Protein AF-A0A933GKL3-F1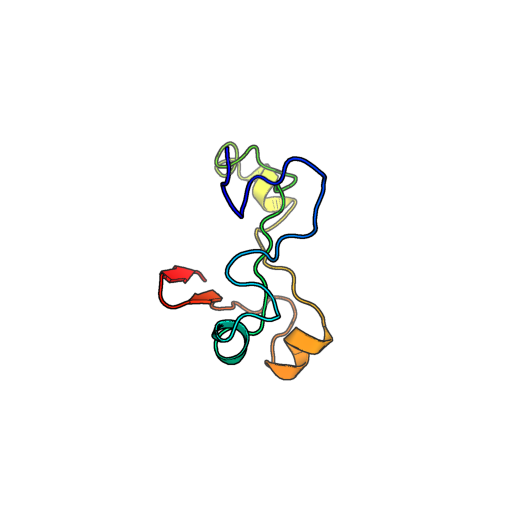 (afdb_monomer_lite)

Radius of gyration: 18.1 Å; chains: 1; bounding box: 47×26×45 Å

InterPro domains:
  IPR006657 Molybdopterin dinucleotide-binding domain [PF01568] (29-85)
  IPR009010 Aspartate decarboxylase-like domain superfamily [SSF50692] (21-86)
  IPR050612 Prokaryotic Molybdopterin Oxidoreductases [PTHR43742] (6-85)

pLDDT: mean 93.57, std 4.56, range [64.69, 98.06]

Organism: Tectimicrobiota bacterium (NCBI:txid2528274)

Structure (mmCIF, N/CA/C/O backbone):
data_AF-A0A933GKL3-F1
#
_entry.id   AF-A0A933GKL3-F1
#
loop_
_atom_site.group_PDB
_atom_site.id
_atom_site.type_symbol
_atom_site.label_atom_id
_atom_site.label_alt_id
_atom_site.label_comp_id
_atom_site.label_asym_id
_atom_site.label_entity_id
_atom_site.label_seq_id
_atom_site.pdbx_PDB_ins_code
_atom_site.Cartn_x
_atom_site.Cartn_y
_atom_site.Cartn_z
_atom_site.occupancy
_atom_site.B_iso_or_equiv
_atom_site.auth_seq_id
_atom_site.auth_comp_id
_atom_site.auth_asym_id
_atom_site.auth_atom_id
_atom_site.pdbx_PDB_model_num
ATOM 1 N N . MET A 1 1 ? 27.430 -7.514 -20.745 1.00 64.69 1 MET A N 1
ATOM 2 C CA . MET A 1 1 ? 27.011 -6.125 -21.045 1.00 64.69 1 MET A CA 1
ATOM 3 C C . MET A 1 1 ? 25.705 -6.018 -21.843 1.00 64.69 1 MET A C 1
ATOM 5 O O . MET A 1 1 ? 25.171 -4.925 -21.889 1.00 64.69 1 MET A O 1
ATOM 9 N N . ASN A 1 2 ? 25.122 -7.102 -22.381 1.00 79.94 2 ASN A N 1
ATOM 10 C CA . ASN A 1 2 ? 23.850 -7.042 -23.130 1.00 79.94 2 ASN A CA 1
ATOM 11 C C . ASN A 1 2 ? 22.643 -7.468 -22.273 1.00 79.94 2 ASN A C 1
ATOM 13 O O . ASN A 1 2 ? 21.908 -8.376 -22.653 1.00 79.94 2 ASN A O 1
ATOM 17 N N . HIS A 1 3 ? 22.469 -6.877 -21.084 1.00 86.75 3 HIS A N 1
ATOM 18 C CA . HIS A 1 3 ? 21.314 -7.201 -20.242 1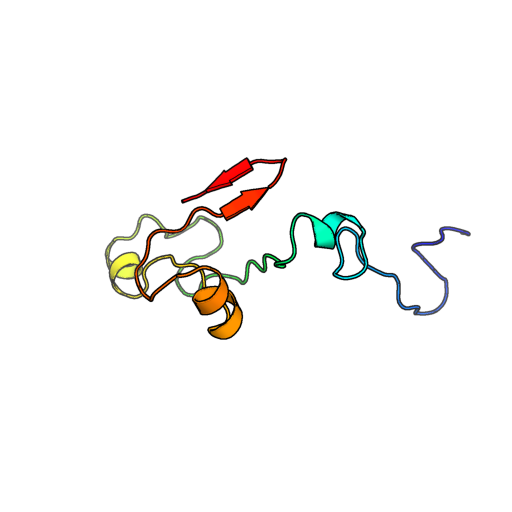.00 86.75 3 HIS A CA 1
ATOM 19 C C . HIS A 1 3 ? 20.122 -6.311 -20.638 1.00 86.75 3 HIS A C 1
ATOM 21 O O . HIS A 1 3 ? 20.234 -5.091 -20.529 1.00 86.75 3 HIS A O 1
ATOM 27 N N . PRO A 1 4 ? 18.974 -6.871 -21.063 1.00 86.50 4 PRO A N 1
ATOM 28 C CA . PRO A 1 4 ? 17.852 -6.079 -21.579 1.00 86.50 4 PRO A CA 1
ATOM 29 C C . PRO A 1 4 ? 17.252 -5.117 -20.540 1.00 86.50 4 PRO A C 1
ATOM 31 O O . PRO A 1 4 ? 16.731 -4.073 -20.917 1.00 86.50 4 PRO A O 1
ATOM 34 N N . LEU A 1 5 ? 17.375 -5.430 -19.241 1.00 89.94 5 LEU A N 1
ATOM 35 C CA . LEU A 1 5 ? 16.932 -4.551 -18.145 1.00 89.94 5 LEU A CA 1
ATOM 36 C C . LEU A 1 5 ? 17.989 -3.526 -17.687 1.00 89.94 5 LEU A C 1
ATOM 38 O O . LEU A 1 5 ? 17.731 -2.765 -16.763 1.00 89.94 5 LEU A O 1
ATOM 42 N N . ILE A 1 6 ? 19.189 -3.524 -18.281 1.00 91.88 6 ILE A N 1
ATOM 43 C CA . ILE A 1 6 ? 20.282 -2.598 -17.929 1.00 91.88 6 ILE A CA 1
ATOM 44 C C . ILE A 1 6 ? 20.854 -2.000 -19.228 1.00 91.88 6 ILE A C 1
ATOM 46 O O . ILE A 1 6 ? 21.967 -2.344 -19.638 1.00 91.88 6 ILE A O 1
ATOM 50 N N . PRO A 1 7 ? 20.076 -1.166 -19.943 1.00 91.62 7 PRO A N 1
ATOM 51 C CA . PRO A 1 7 ? 20.529 -0.551 -21.181 1.00 91.62 7 PRO A CA 1
ATOM 52 C C . PRO A 1 7 ? 21.629 0.496 -20.915 1.00 91.62 7 PRO A C 1
ATOM 54 O O . PRO A 1 7 ? 21.624 1.145 -19.869 1.00 91.62 7 PRO A O 1
ATOM 57 N N . PRO A 1 8 ? 22.556 0.715 -21.867 1.00 92.88 8 PRO A N 1
ATOM 58 C CA . PRO A 1 8 ? 23.638 1.699 -21.729 1.00 92.88 8 PRO A CA 1
ATOM 59 C C . PRO A 1 8 ? 23.150 3.154 -21.793 1.00 92.88 8 PRO A C 1
ATOM 61 O O . PRO A 1 8 ? 23.891 4.071 -21.449 1.00 92.88 8 PRO A O 1
ATOM 64 N N . ILE A 1 9 ? 21.913 3.364 -22.245 1.00 94.06 9 ILE A N 1
ATOM 65 C CA . ILE A 1 9 ? 21.224 4.653 -22.261 1.00 94.06 9 ILE A CA 1
ATOM 66 C C . ILE A 1 9 ? 19.892 4.512 -21.516 1.00 94.06 9 ILE A C 1
ATOM 68 O O . ILE A 1 9 ? 19.277 3.443 -21.597 1.00 94.06 9 ILE A O 1
ATOM 72 N N . PRO A 1 10 ? 19.415 5.558 -20.817 1.00 93.75 10 PRO A N 1
ATOM 73 C CA . PRO A 1 10 ? 18.116 5.521 -20.158 1.00 93.75 10 PRO A CA 1
ATOM 74 C C . PRO A 1 10 ? 17.004 5.147 -21.140 1.00 93.75 10 PRO A C 1
ATOM 76 O O . PRO A 1 10 ? 16.853 5.758 -22.199 1.00 93.75 10 PRO A O 1
ATOM 79 N N . LYS A 1 11 ? 16.219 4.134 -20.777 1.00 93.94 11 LYS A N 1
ATOM 80 C CA . LYS A 1 11 ? 15.062 3.672 -21.541 1.00 93.94 11 LYS A CA 1
ATOM 81 C C . LYS A 1 11 ? 13.930 3.373 -20.572 1.00 93.94 11 LYS A C 1
ATOM 83 O O . LYS A 1 11 ? 14.173 2.870 -19.478 1.00 93.94 11 LYS A O 1
ATOM 88 N N . TYR A 1 12 ? 12.701 3.647 -20.994 1.00 93.00 12 TYR A N 1
ATOM 89 C CA . TYR A 1 12 ? 11.537 3.123 -20.297 1.00 93.00 12 TYR A CA 1
ATOM 90 C C . TYR A 1 12 ? 11.559 1.591 -20.336 1.00 93.00 12 TYR A C 1
ATOM 92 O O . TYR A 1 12 ? 11.673 0.982 -21.404 1.00 93.00 12 TYR A O 1
ATOM 100 N N . ILE A 1 13 ? 11.466 0.989 -19.156 1.00 92.94 13 ILE A N 1
ATOM 101 C CA . ILE A 1 13 ? 11.291 -0.443 -18.962 1.00 92.94 13 ILE A CA 1
ATOM 102 C C . ILE A 1 13 ? 10.015 -0.581 -18.151 1.00 92.94 13 ILE A C 1
ATOM 104 O O . ILE A 1 13 ? 9.909 -0.033 -17.054 1.00 92.94 13 ILE A O 1
ATOM 108 N N . GLU A 1 14 ? 9.043 -1.279 -18.719 1.00 93.25 14 GLU A N 1
ATOM 109 C CA . GLU A 1 14 ? 7.788 -1.555 -18.043 1.00 93.25 14 GLU A CA 1
ATOM 110 C C . GLU A 1 14 ? 8.037 -2.389 -16.780 1.00 93.25 14 GLU A C 1
ATOM 112 O O . GLU A 1 14 ? 8.832 -3.333 -16.784 1.00 93.25 14 GLU A O 1
ATOM 117 N N . SER A 1 15 ? 7.386 -2.013 -15.681 1.00 91.06 15 SER A N 1
ATOM 118 C CA . SER A 1 15 ? 7.471 -2.763 -14.436 1.00 91.06 15 SER A CA 1
ATOM 119 C C . SER A 1 15 ? 6.712 -4.084 -14.550 1.00 91.06 15 SER A C 1
ATOM 121 O O . SER A 1 15 ? 5.667 -4.168 -15.187 1.00 91.06 15 SER A O 1
ATOM 123 N N . TRP A 1 16 ? 7.209 -5.107 -13.865 1.00 92.50 16 TRP A N 1
ATOM 124 C CA . TRP A 1 16 ? 6.427 -6.286 -13.502 1.00 92.50 16 TRP A CA 1
ATOM 125 C C . TRP A 1 16 ? 5.078 -5.906 -12.868 1.00 92.50 16 TRP A C 1
ATOM 127 O O . TRP A 1 16 ? 5.007 -4.922 -12.130 1.00 92.50 16 TRP A O 1
ATOM 137 N N . GLU A 1 17 ? 4.027 -6.677 -13.174 1.00 94.75 17 GLU A N 1
ATOM 138 C CA . GLU A 1 17 ? 2.666 -6.475 -12.649 1.00 94.75 17 GLU A CA 1
ATOM 139 C C . GLU A 1 17 ? 2.147 -5.028 -12.863 1.00 94.75 17 GLU A C 1
ATOM 141 O O . GLU A 1 17 ? 1.451 -4.466 -12.015 1.00 94.75 17 GLU A O 1
ATOM 146 N N . SER A 1 18 ? 2.507 -4.393 -13.993 1.00 93.62 18 SER A N 1
ATOM 147 C CA . SER A 1 18 ? 1.991 -3.070 -14.375 1.00 93.62 18 SER A CA 1
ATOM 148 C C . SER A 1 18 ? 0.516 -3.123 -14.792 1.00 93.62 18 SER A C 1
ATOM 150 O O . SER A 1 18 ? -0.082 -4.185 -14.954 1.00 93.62 18 SER A O 1
ATOM 152 N N . LEU A 1 19 ? -0.065 -1.952 -15.065 1.00 91.31 19 LEU A N 1
ATOM 153 C CA . LEU A 1 19 ? -1.416 -1.832 -15.626 1.00 91.31 19 LEU A CA 1
ATOM 154 C C . LEU A 1 19 ? -1.582 -2.510 -16.999 1.00 91.31 19 LEU A C 1
ATOM 156 O O . LEU A 1 19 ? -2.706 -2.838 -17.373 1.00 91.31 19 LEU A O 1
ATOM 160 N N . ASN A 1 20 ? -0.490 -2.719 -17.742 1.00 94.56 20 ASN A N 1
ATOM 161 C CA . ASN A 1 20 ? -0.512 -3.398 -19.040 1.00 94.56 20 ASN A CA 1
ATOM 162 C C . ASN A 1 20 ? -0.256 -4.911 -18.925 1.00 94.56 20 ASN A C 1
ATOM 164 O O . ASN A 1 20 ? -0.366 -5.628 -19.923 1.00 94.56 20 ASN A O 1
ATOM 168 N N . ASP A 1 21 ? 0.080 -5.415 -17.735 1.00 96.12 21 ASP A N 1
ATOM 169 C CA . ASP A 1 21 ? 0.269 -6.844 -17.497 1.00 96.12 21 ASP A CA 1
ATOM 170 C C . ASP A 1 21 ? -1.081 -7.586 -17.620 1.00 96.12 21 ASP A C 1
ATOM 172 O O . ASP A 1 21 ? -2.101 -7.097 -17.121 1.00 96.12 21 ASP A O 1
ATOM 176 N N . PRO A 1 22 ? -1.146 -8.781 -18.242 1.00 95.94 22 PRO A N 1
ATOM 177 C CA . PRO A 1 22 ? -2.361 -9.599 -18.257 1.00 95.94 22 PRO A CA 1
ATOM 178 C C . PRO A 1 22 ? -2.989 -9.820 -16.872 1.00 95.94 22 PRO A C 1
ATOM 180 O O . PRO A 1 22 ? -4.211 -9.975 -16.776 1.00 95.94 22 PRO A O 1
ATOM 183 N N . LEU A 1 23 ? -2.178 -9.805 -15.808 1.00 95.81 23 LEU A N 1
ATOM 184 C CA . LEU A 1 23 ? -2.615 -9.923 -14.421 1.00 95.81 23 LEU A CA 1
ATOM 185 C C . LEU A 1 23 ? -3.550 -8.785 -13.989 1.00 95.81 23 LEU A C 1
ATOM 187 O O . LEU A 1 23 ? -4.437 -9.023 -13.167 1.00 95.81 23 LEU A O 1
ATOM 191 N N . ALA A 1 24 ? -3.443 -7.597 -14.593 1.00 95.88 24 ALA A N 1
ATOM 192 C CA . ALA A 1 24 ? -4.323 -6.462 -14.313 1.00 95.88 24 ALA A CA 1
ATOM 193 C C . ALA A 1 24 ? -5.804 -6.774 -14.604 1.00 95.88 24 ALA A C 1
ATOM 195 O O . ALA A 1 24 ? -6.698 -6.199 -13.987 1.00 95.88 24 ALA A O 1
ATOM 196 N N . LYS A 1 25 ? -6.096 -7.751 -15.480 1.00 96.12 25 LYS A N 1
ATOM 197 C CA . LYS A 1 25 ? -7.471 -8.234 -15.708 1.00 96.12 25 LYS A CA 1
ATOM 198 C C . LYS A 1 25 ? -8.056 -8.940 -14.483 1.00 96.12 25 LYS A C 1
ATOM 200 O O . LYS A 1 25 ? -9.266 -8.904 -14.283 1.00 96.12 25 LYS A O 1
ATOM 205 N N . LYS A 1 26 ? -7.211 -9.610 -13.694 1.00 96.88 26 LYS A N 1
ATOM 206 C CA . LYS A 1 26 ? -7.598 -10.318 -12.465 1.00 96.88 26 LYS A CA 1
ATOM 207 C C . LYS A 1 26 ? -7.515 -9.398 -11.244 1.00 96.88 26 LYS A C 1
ATOM 209 O O . LYS A 1 26 ? -8.410 -9.432 -10.404 1.00 96.88 26 LYS A O 1
ATOM 214 N N . TYR A 1 27 ? -6.472 -8.572 -11.165 1.00 96.62 27 TYR A N 1
ATOM 215 C CA . TYR A 1 27 ? -6.219 -7.624 -10.077 1.00 96.62 27 TYR A CA 1
ATOM 216 C C . TYR A 1 27 ? -6.081 -6.197 -10.633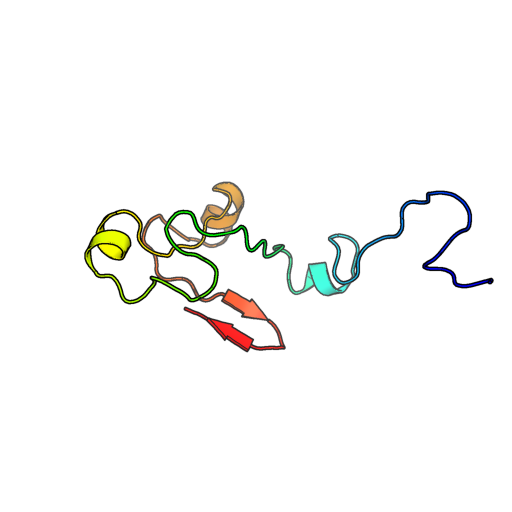 1.00 96.62 27 TYR A C 1
ATOM 218 O O . TYR A 1 27 ? -4.970 -5.750 -10.902 1.00 96.62 27 TYR A O 1
ATOM 226 N N . PRO A 1 28 ? -7.196 -5.466 -10.817 1.00 95.31 28 PRO A N 1
ATOM 227 C CA . PRO A 1 28 ? -7.188 -4.182 -11.526 1.00 95.31 28 PRO A CA 1
ATOM 228 C C . PRO A 1 28 ? -6.700 -2.991 -10.689 1.00 95.31 28 PRO A C 1
ATOM 230 O O . PRO A 1 28 ? -6.546 -1.899 -11.225 1.00 95.31 28 PRO A O 1
ATOM 233 N N . LEU A 1 29 ? -6.495 -3.168 -9.379 1.00 95.38 29 LEU A N 1
ATOM 234 C CA . LEU A 1 29 ? -6.041 -2.106 -8.480 1.00 95.38 29 LEU A CA 1
ATOM 235 C C . LEU A 1 29 ? -4.562 -2.282 -8.143 1.00 95.38 29 LEU A C 1
ATOM 237 O O . LEU A 1 29 ? -4.138 -3.368 -7.746 1.00 95.38 29 LEU A O 1
ATOM 241 N N . GLN A 1 30 ? -3.802 -1.191 -8.220 1.00 94.81 30 GLN A N 1
ATOM 242 C CA . GLN A 1 30 ? -2.415 -1.162 -7.773 1.00 94.81 30 GLN A CA 1
ATOM 243 C C . GLN A 1 30 ? -2.343 -0.842 -6.276 1.00 94.81 30 GLN A C 1
ATOM 245 O O . GLN A 1 30 ? -2.870 0.172 -5.817 1.00 94.81 30 GLN A O 1
ATOM 250 N N . LEU A 1 31 ? -1.650 -1.687 -5.511 1.00 94.62 31 LEU A N 1
ATOM 251 C CA . LEU A 1 31 ? -1.373 -1.430 -4.101 1.00 94.62 31 LEU A CA 1
ATOM 252 C C . LEU A 1 31 ? -0.112 -0.571 -3.963 1.00 94.62 31 LEU A C 1
ATOM 254 O O . LEU A 1 31 ? 0.976 -0.983 -4.361 1.00 94.62 31 LEU A O 1
ATOM 258 N N . ILE A 1 32 ? -0.252 0.603 -3.352 1.00 94.12 32 ILE A N 1
ATOM 259 C CA . ILE A 1 32 ? 0.865 1.496 -3.030 1.00 94.12 32 ILE A CA 1
ATOM 260 C C . ILE A 1 32 ? 0.991 1.566 -1.508 1.00 94.12 32 ILE A C 1
ATOM 262 O O . ILE A 1 32 ? 0.012 1.835 -0.814 1.00 94.12 32 ILE A O 1
ATOM 266 N N . MET A 1 33 ? 2.199 1.339 -0.987 1.00 92.69 33 MET A N 1
ATOM 267 C CA . MET A 1 33 ? 2.488 1.352 0.451 1.00 92.69 33 MET A CA 1
ATOM 268 C C . MET A 1 33 ? 3.403 2.532 0.806 1.00 92.69 33 MET A C 1
ATOM 270 O O . MET A 1 33 ? 4.616 2.352 0.939 1.00 92.69 33 MET A O 1
ATOM 274 N N . PRO A 1 34 ? 2.861 3.759 0.926 1.00 92.50 34 PRO A N 1
ATOM 275 C CA . PRO A 1 34 ? 3.655 4.895 1.371 1.00 92.50 34 PRO A CA 1
ATOM 276 C C . PRO A 1 34 ? 4.078 4.716 2.834 1.00 92.50 34 PRO A C 1
ATOM 278 O O . PRO A 1 34 ? 3.424 4.023 3.617 1.00 92.50 34 PRO A O 1
ATOM 281 N N . HIS A 1 35 ? 5.157 5.390 3.229 1.00 92.94 35 HIS A N 1
ATOM 282 C CA . HIS A 1 35 ? 5.553 5.436 4.633 1.00 92.94 35 HIS A CA 1
ATOM 283 C C . HIS A 1 35 ? 4.460 6.086 5.487 1.00 92.94 35 HIS A C 1
ATOM 285 O O . HIS A 1 35 ? 3.952 7.166 5.176 1.00 92.94 35 HIS A O 1
ATOM 291 N N . TYR A 1 36 ? 4.105 5.415 6.580 1.00 90.19 36 TYR A N 1
ATOM 292 C CA . TYR A 1 36 ? 3.050 5.866 7.472 1.00 90.19 36 TYR A CA 1
ATOM 293 C C . TYR A 1 36 ? 3.544 6.998 8.373 1.00 90.19 36 TYR A C 1
ATOM 295 O O . TYR A 1 36 ? 4.616 6.903 8.961 1.00 90.19 36 TYR A O 1
ATOM 303 N N . LYS A 1 37 ? 2.748 8.060 8.532 1.00 88.88 37 LYS A N 1
ATOM 304 C CA . LYS A 1 37 ? 3.183 9.280 9.238 1.00 88.88 37 LYS A CA 1
ATOM 305 C C . LYS A 1 37 ? 3.589 9.053 10.695 1.00 88.88 37 LYS A C 1
ATOM 307 O O . LYS A 1 37 ? 4.452 9.762 11.195 1.00 88.88 37 LYS A O 1
ATOM 312 N N . LEU A 1 38 ? 2.944 8.108 11.380 1.00 93.12 38 LEU A N 1
ATOM 313 C CA . LEU A 1 38 ? 3.093 7.930 12.829 1.00 93.12 38 LEU A CA 1
ATOM 314 C C . LEU A 1 38 ? 4.041 6.792 13.224 1.00 93.12 38 LEU A C 1
ATOM 316 O O . LEU A 1 38 ? 4.114 6.445 14.398 1.00 93.12 38 LEU A O 1
ATOM 320 N N . ARG A 1 39 ? 4.727 6.165 12.261 1.00 91.44 39 ARG A N 1
ATOM 321 C CA . ARG A 1 39 ? 5.585 4.999 12.508 1.00 91.44 39 ARG A CA 1
ATOM 322 C C . ARG A 1 39 ? 6.843 5.044 11.657 1.00 91.44 39 ARG A C 1
ATOM 324 O O . ARG A 1 39 ? 6.827 5.524 10.529 1.00 91.44 39 ARG A O 1
ATOM 331 N N . ALA A 1 40 ? 7.920 4.480 12.191 1.00 93.31 40 ALA A N 1
ATOM 332 C CA . ALA A 1 40 ? 9.132 4.198 11.433 1.00 93.31 40 ALA A CA 1
ATOM 333 C C . ALA A 1 40 ? 9.137 2.704 11.110 1.00 93.31 40 ALA A C 1
ATOM 335 O O . ALA A 1 40 ? 9.483 1.875 11.951 1.00 93.31 40 ALA A O 1
ATOM 336 N N . HIS A 1 41 ? 8.681 2.356 9.906 1.00 92.88 41 HIS A N 1
ATOM 337 C CA . HIS A 1 41 ? 8.420 0.965 9.532 1.00 92.88 41 HIS A CA 1
ATOM 338 C C . HIS A 1 41 ? 7.461 0.295 10.541 1.00 92.88 41 HIS A C 1
ATOM 340 O O . HIS A 1 41 ? 6.342 0.772 10.719 1.00 92.88 41 HIS A O 1
ATOM 346 N N . SER A 1 42 ? 7.879 -0.785 11.207 1.00 91.94 42 SER A N 1
ATOM 347 C CA . SER A 1 42 ? 7.101 -1.485 12.241 1.00 91.94 42 SER A CA 1
ATOM 348 C C . SER A 1 42 ? 7.274 -0.910 13.653 1.00 91.94 42 SER A C 1
ATOM 350 O O . SER A 1 42 ? 6.588 -1.339 14.581 1.00 91.94 42 SER A O 1
ATOM 352 N N . GLN A 1 43 ? 8.179 0.051 13.849 1.00 94.94 43 GLN A N 1
ATOM 353 C CA . GLN A 1 43 ? 8.427 0.650 15.158 1.00 94.94 43 GLN A CA 1
ATOM 354 C C . GLN A 1 43 ? 7.347 1.678 15.509 1.00 94.94 43 GLN A C 1
ATOM 356 O O . GLN A 1 43 ? 6.784 2.338 14.634 1.00 94.94 43 GLN A O 1
ATOM 361 N N . PHE A 1 44 ? 7.102 1.832 16.814 1.00 93.56 44 PHE A N 1
ATOM 362 C CA . PHE A 1 44 ? 6.138 2.765 17.415 1.00 93.56 44 PHE A CA 1
ATOM 363 C C . PHE A 1 44 ? 4.661 2.423 17.214 1.00 93.56 44 PHE A C 1
ATOM 365 O O . PHE A 1 44 ? 3.805 3.103 17.773 1.00 93.56 44 PHE A O 1
ATOM 372 N N . ASP A 1 45 ? 4.342 1.330 16.513 1.00 90.75 45 ASP A N 1
ATOM 373 C CA . ASP A 1 45 ? 2.959 0.862 16.407 1.00 90.75 45 ASP A CA 1
ATOM 374 C C . ASP A 1 45 ? 2.348 0.488 17.753 1.00 90.75 45 ASP A C 1
ATOM 376 O O . ASP A 1 45 ? 1.150 0.594 17.950 1.00 90.75 45 ASP A O 1
ATOM 380 N N . ASN A 1 46 ? 3.169 0.085 18.710 1.00 92.25 46 ASN A N 1
ATOM 381 C CA . ASN A 1 46 ? 2.731 -0.280 20.046 1.00 92.25 46 ASN A CA 1
ATOM 382 C C . ASN A 1 46 ? 2.352 0.918 20.937 1.00 92.25 46 ASN A C 1
ATOM 384 O O . ASN A 1 46 ? 1.891 0.689 22.051 1.00 92.25 46 ASN A O 1
ATOM 388 N N . LEU A 1 47 ? 2.561 2.168 20.502 1.00 93.75 47 LEU A N 1
ATOM 389 C CA . LEU A 1 47 ? 2.278 3.362 21.301 1.00 93.75 47 LEU A CA 1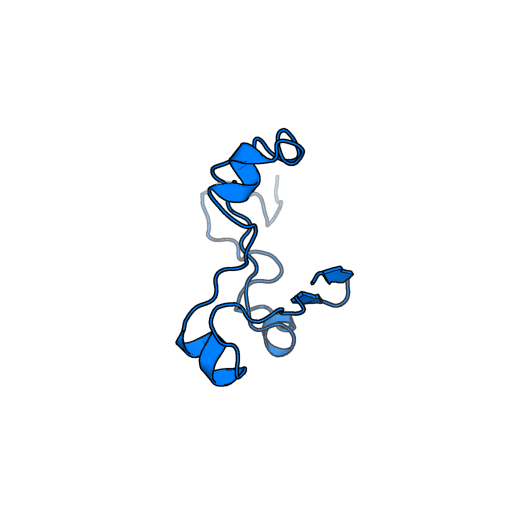
ATOM 390 C C . LEU A 1 47 ? 0.801 3.788 21.156 1.00 93.75 47 LEU A C 1
ATOM 392 O O . LEU A 1 47 ? 0.416 4.262 20.084 1.00 93.75 47 LEU A O 1
ATOM 396 N N . PRO A 1 48 ? -0.036 3.683 22.213 1.00 92.50 48 PRO A N 1
ATOM 397 C CA . PRO A 1 48 ? -1.481 3.922 22.100 1.00 92.50 48 PRO A CA 1
ATOM 398 C C . PRO A 1 48 ? -1.832 5.344 21.656 1.00 92.50 48 PRO A C 1
ATOM 400 O O . PRO A 1 48 ? -2.629 5.526 20.743 1.00 92.50 48 PRO A O 1
ATOM 403 N N . TRP A 1 49 ? -1.147 6.344 22.214 1.00 92.62 49 TRP A N 1
ATOM 404 C CA . TRP A 1 49 ? -1.386 7.755 21.902 1.00 92.62 49 TRP A CA 1
ATOM 405 C C . TRP A 1 49 ? -1.119 8.107 20.430 1.00 92.62 49 TRP A C 1
ATOM 407 O O . TRP A 1 49 ? -1.759 9.000 19.889 1.00 92.62 49 TRP A O 1
ATOM 417 N N . LEU A 1 50 ? -0.217 7.392 19.746 1.00 91.94 50 LEU A N 1
ATOM 418 C CA . LEU A 1 50 ? -0.028 7.562 18.303 1.00 91.94 50 LEU A CA 1
ATOM 419 C C . LEU A 1 50 ? -1.157 6.894 17.510 1.00 91.94 50 LEU A C 1
ATOM 421 O O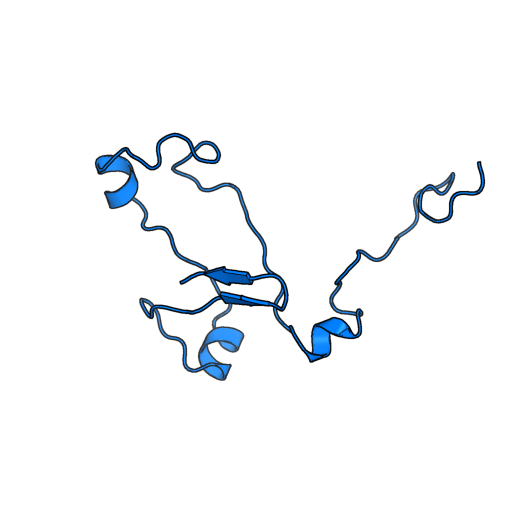 . LEU A 1 50 ? -1.637 7.461 16.533 1.00 91.94 50 LEU A O 1
ATOM 425 N N . ARG A 1 51 ? -1.629 5.716 17.934 1.00 87.56 51 ARG A N 1
ATOM 426 C CA . ARG A 1 51 ? -2.760 5.033 17.281 1.00 87.56 51 ARG A CA 1
ATOM 427 C C . ARG A 1 51 ? -4.057 5.839 17.351 1.00 87.56 51 ARG A C 1
ATOM 429 O O . ARG A 1 51 ? -4.847 5.779 16.412 1.00 87.56 51 ARG A O 1
ATOM 436 N N . GLU A 1 52 ? -4.252 6.598 18.426 1.00 90.69 52 GLU A N 1
ATOM 437 C CA . GLU A 1 52 ? -5.402 7.493 18.603 1.00 90.69 52 GLU A CA 1
ATOM 438 C C . GLU A 1 52 ? -5.401 8.672 17.614 1.00 90.69 52 GLU A C 1
ATOM 440 O O . GLU A 1 52 ? -6.466 9.131 17.212 1.00 90.69 52 GLU A O 1
ATOM 445 N N . LEU A 1 53 ? -4.225 9.143 17.178 1.00 91.88 53 LEU A N 1
ATOM 446 C CA . LEU A 1 53 ? -4.109 10.281 16.257 1.00 91.88 53 LEU A CA 1
ATOM 447 C C . LEU A 1 53 ? -4.415 9.917 14.800 1.00 91.88 53 LEU A C 1
ATOM 449 O O . LEU A 1 53 ? -4.925 10.749 14.050 1.00 91.88 53 LEU A O 1
ATOM 453 N N . LEU A 1 54 ? -4.059 8.702 14.372 1.00 88.12 54 LEU A N 1
ATOM 454 C CA . LEU A 1 54 ? -4.338 8.227 13.018 1.00 88.12 54 LEU A CA 1
ATOM 455 C C . LEU A 1 54 ? -4.479 6.706 13.002 1.00 88.12 54 LEU A C 1
ATOM 457 O O . LEU A 1 54 ? -3.492 5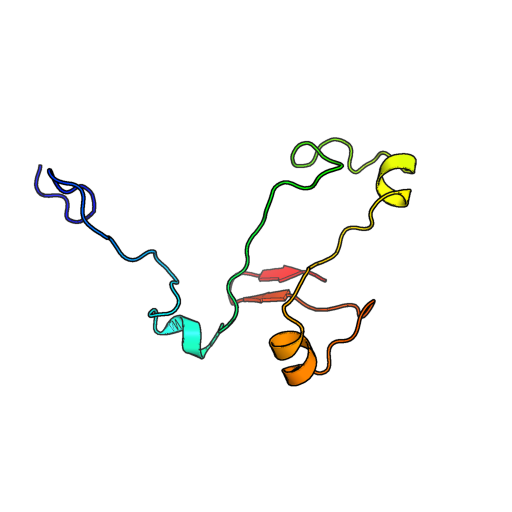.966 13.095 1.00 88.12 54 LEU A O 1
ATOM 461 N N . THR A 1 55 ? -5.711 6.249 12.802 1.00 86.31 55 THR A N 1
ATOM 462 C CA . THR A 1 55 ? -6.023 4.833 12.619 1.00 86.31 55 THR A CA 1
ATOM 463 C C . THR A 1 55 ? -5.428 4.314 11.313 1.00 86.31 55 THR A C 1
ATOM 465 O O . THR A 1 55 ? -5.548 4.953 10.263 1.00 86.31 55 THR A O 1
ATOM 468 N N . GLN A 1 56 ? -4.804 3.132 11.368 1.00 88.44 56 GLN A N 1
ATOM 469 C CA . GLN A 1 56 ? -4.329 2.451 10.168 1.00 88.44 56 GLN A CA 1
ATOM 470 C C . GLN A 1 56 ? -5.522 2.127 9.272 1.00 88.44 56 GLN A C 1
ATOM 472 O O . GLN A 1 56 ? -6.409 1.371 9.652 1.00 88.44 56 GLN A O 1
ATOM 477 N N . THR A 1 57 ? -5.521 2.706 8.081 1.00 92.38 57 THR A N 1
ATOM 478 C CA . THR A 1 57 ? -6.579 2.558 7.086 1.00 92.38 57 THR A CA 1
ATOM 479 C C . THR A 1 57 ? -5.949 2.398 5.711 1.00 92.38 57 THR A C 1
ATOM 481 O O . THR A 1 57 ? -4.792 2.771 5.493 1.00 92.38 57 THR A O 1
ATOM 484 N N . VAL A 1 58 ? -6.709 1.833 4.779 1.00 94.38 58 VAL A N 1
ATOM 485 C CA . VAL A 1 58 ? -6.399 1.934 3.355 1.00 94.38 58 VAL A CA 1
ATOM 486 C C . VAL A 1 58 ? -7.125 3.147 2.788 1.00 94.38 58 VAL A C 1
ATOM 488 O O . VAL A 1 58 ? -8.239 3.467 3.194 1.00 94.38 58 VAL A O 1
ATOM 491 N N . SER A 1 59 ? -6.488 3.832 1.848 1.00 94.69 59 SER A N 1
ATOM 492 C CA . SER A 1 59 ? -7.138 4.866 1.048 1.00 94.69 59 SER A CA 1
ATOM 493 C C . SER A 1 59 ? -7.395 4.317 -0.350 1.00 94.69 59 SER A C 1
ATOM 495 O O . SER A 1 59 ? -6.528 3.669 -0.933 1.00 94.69 59 SER A O 1
ATOM 497 N N . ILE A 1 60 ? -8.583 4.582 -0.881 1.00 97.56 60 ILE A N 1
ATOM 498 C CA . ILE A 1 60 ? -9.020 4.160 -2.212 1.00 97.56 60 ILE A CA 1
ATOM 499 C C . ILE A 1 60 ? -9.687 5.348 -2.910 1.00 97.56 60 ILE A C 1
ATOM 501 O O . ILE A 1 60 ? -10.247 6.226 -2.251 1.00 97.56 60 ILE A O 1
ATOM 505 N N . ASN A 1 61 ? -9.595 5.409 -4.239 1.00 97.56 61 ASN A N 1
ATOM 506 C CA . ASN A 1 61 ? -10.308 6.417 -5.016 1.00 97.56 61 ASN A CA 1
ATOM 507 C C . ASN A 1 61 ? -11.829 6.250 -4.844 1.00 97.56 61 ASN A C 1
ATOM 509 O O . ASN A 1 61 ? -12.320 5.125 -4.772 1.00 97.56 61 ASN A O 1
ATOM 513 N N . THR A 1 62 ? -12.579 7.352 -4.805 1.00 97.56 62 THR A N 1
ATOM 514 C CA . THR A 1 62 ? -14.037 7.319 -4.607 1.00 97.56 62 THR A CA 1
ATOM 515 C C . THR A 1 62 ? -14.765 6.541 -5.703 1.00 97.56 62 THR A C 1
ATOM 517 O O . THR A 1 62 ? -15.638 5.745 -5.383 1.00 97.56 62 THR A O 1
ATOM 520 N N . ILE A 1 63 ? -14.354 6.667 -6.970 1.00 98.06 63 ILE A N 1
ATOM 521 C CA . ILE A 1 63 ? -14.956 5.938 -8.102 1.00 98.06 63 ILE A CA 1
ATOM 522 C C . ILE A 1 63 ? -14.748 4.424 -7.935 1.00 98.06 63 ILE A C 1
ATOM 524 O O . ILE A 1 63 ? -15.663 3.618 -8.123 1.00 98.06 63 ILE A O 1
ATOM 528 N N . ASP A 1 64 ? -13.541 4.023 -7.533 1.00 97.50 64 ASP A N 1
ATOM 529 C CA . ASP A 1 64 ? -13.220 2.619 -7.291 1.00 97.50 64 ASP A CA 1
ATOM 530 C C . ASP A 1 64 ? -13.949 2.048 -6.074 1.00 97.50 64 ASP A C 1
ATOM 532 O O . ASP A 1 64 ? -14.352 0.882 -6.107 1.00 97.50 64 ASP A O 1
ATOM 536 N N . ALA A 1 65 ? -14.125 2.852 -5.025 1.00 98.00 65 ALA A N 1
ATOM 537 C CA . ALA A 1 65 ? -14.867 2.481 -3.828 1.00 98.00 65 ALA A CA 1
ATOM 538 C C . ALA A 1 65 ? -16.357 2.277 -4.136 1.00 98.00 65 ALA A C 1
ATOM 540 O O . ALA A 1 65 ? -16.909 1.228 -3.809 1.00 98.00 65 ALA A O 1
ATOM 541 N N . GLU A 1 66 ? -16.977 3.225 -4.846 1.00 97.50 66 GLU A N 1
ATOM 542 C CA . GLU A 1 66 ? -18.387 3.181 -5.247 1.00 97.50 66 GLU A CA 1
ATOM 543 C C . GLU A 1 66 ? -18.697 1.948 -6.099 1.00 97.50 66 GLU A C 1
ATOM 545 O O . GLU A 1 66 ? -19.635 1.209 -5.801 1.00 97.50 66 GLU A O 1
ATOM 550 N N . SER A 1 67 ? -17.860 1.649 -7.102 1.00 97.50 67 SER A N 1
ATOM 551 C CA . SER A 1 67 ? -18.024 0.451 -7.944 1.00 97.50 67 SER A CA 1
ATOM 552 C C . SER A 1 67 ? -17.959 -0.873 -7.165 1.00 97.50 67 SER A C 1
ATOM 554 O O . SER A 1 67 ? -18.407 -1.909 -7.658 1.00 97.50 67 SER A O 1
ATOM 556 N N . ARG A 1 68 ? -17.402 -0.844 -5.947 1.00 97.44 68 ARG A N 1
ATOM 557 C CA . ARG A 1 68 ? -17.244 -1.990 -5.041 1.00 97.44 68 ARG A CA 1
ATOM 558 C C . ARG A 1 68 ? -18.176 -1.924 -3.826 1.00 97.44 68 ARG A C 1
ATOM 560 O O . ARG A 1 68 ? -18.109 -2.818 -2.988 1.00 97.44 68 ARG A O 1
ATOM 567 N N . GLY A 1 69 ? -19.032 -0.903 -3.729 1.00 97.69 69 GLY A N 1
ATOM 568 C CA . GLY A 1 69 ? -19.937 -0.695 -2.596 1.00 97.69 69 GLY A CA 1
ATOM 569 C C . GLY A 1 69 ? -19.226 -0.414 -1.267 1.00 97.69 69 GLY A C 1
ATOM 570 O O . GLY A 1 69 ? -19.774 -0.739 -0.218 1.00 97.69 69 GLY A O 1
ATOM 571 N N . ILE A 1 70 ? -18.009 0.139 -1.310 1.00 98.06 70 ILE A N 1
ATOM 572 C CA . ILE A 1 70 ? -17.193 0.448 -0.130 1.00 98.06 70 ILE A CA 1
ATOM 573 C C . ILE A 1 70 ? -17.472 1.881 0.320 1.00 98.06 70 ILE A C 1
ATOM 575 O O . ILE A 1 70 ? -17.361 2.819 -0.471 1.00 98.06 70 ILE A O 1
ATOM 579 N N . HIS A 1 71 ? -17.756 2.051 1.606 1.00 97.19 71 HIS A N 1
ATOM 580 C CA . HIS A 1 71 ? -17.976 3.338 2.251 1.00 97.19 71 HIS A CA 1
ATOM 581 C C . HIS A 1 71 ? -16.886 3.637 3.283 1.00 97.19 71 HIS A C 1
ATOM 583 O O . HIS A 1 71 ? -16.116 2.774 3.713 1.00 97.19 71 HIS A O 1
ATOM 589 N N . GLN A 1 72 ? -16.809 4.903 3.691 1.00 97.00 72 GLN A N 1
ATOM 590 C CA . GLN A 1 72 ? -15.860 5.330 4.709 1.00 97.00 72 GLN A CA 1
ATOM 591 C C . GLN A 1 72 ? -16.102 4.580 6.027 1.00 97.00 72 GLN A C 1
ATOM 593 O O . GLN A 1 72 ? -17.195 4.634 6.583 1.00 97.00 72 GLN A O 1
ATOM 598 N N . GLY A 1 73 ? -15.049 3.950 6.552 1.00 94.94 73 GLY A N 1
ATOM 599 C CA . GLY A 1 73 ? -15.098 3.189 7.805 1.00 94.94 73 GLY A CA 1
ATOM 600 C C . GLY A 1 73 ? -15.416 1.703 7.635 1.00 94.94 73 GLY A C 1
ATOM 601 O O . GLY A 1 73 ? -15.305 0.958 8.609 1.00 94.94 73 GLY A O 1
ATOM 602 N N . ASP A 1 74 ? -15.743 1.253 6.421 1.00 96.75 74 ASP A N 1
ATOM 603 C CA . ASP A 1 74 ? -15.951 -0.165 6.154 1.00 96.75 74 ASP A CA 1
ATOM 604 C C . ASP A 1 74 ? -14.657 -0.958 6.362 1.00 96.75 74 ASP A C 1
ATOM 606 O O . ASP A 1 74 ? -13.561 -0.551 5.964 1.00 96.75 74 ASP A O 1
ATOM 610 N N . THR A 1 75 ? -14.791 -2.140 6.963 1.00 96.31 75 THR A N 1
ATOM 611 C CA . THR A 1 75 ? -13.704 -3.122 6.975 1.00 96.31 75 THR A CA 1
ATOM 612 C C . THR A 1 75 ? -13.636 -3.786 5.609 1.00 96.31 75 THR A C 1
ATOM 614 O O . THR A 1 75 ? -14.619 -4.359 5.138 1.00 96.31 75 THR A O 1
ATOM 617 N N . VAL A 1 76 ? -12.468 -3.740 4.977 1.00 96.69 76 VAL A N 1
ATOM 618 C CA . VAL A 1 76 ? -12.255 -4.273 3.629 1.00 96.69 76 VAL A CA 1
ATOM 619 C C . VAL A 1 76 ? -11.254 -5.417 3.658 1.00 96.69 76 VAL A C 1
ATOM 621 O O . VAL A 1 76 ? -10.350 -5.449 4.483 1.00 96.69 76 VAL A O 1
ATOM 624 N N . ARG A 1 77 ? -11.391 -6.363 2.728 1.00 96.75 77 ARG A N 1
ATOM 625 C CA . ARG A 1 77 ? -10.412 -7.438 2.531 1.00 96.75 77 ARG A CA 1
ATOM 626 C C . ARG A 1 77 ? -9.566 -7.143 1.300 1.00 96.75 77 ARG A C 1
ATOM 628 O O . ARG A 1 77 ? -10.101 -7.085 0.195 1.00 96.75 77 ARG A O 1
ATOM 635 N N . ILE A 1 78 ? -8.255 -7.022 1.481 1.00 96.88 78 ILE A N 1
ATOM 636 C CA . ILE A 1 78 ? -7.280 -6.850 0.396 1.00 96.88 78 ILE A CA 1
ATOM 637 C C . ILE A 1 78 ? -6.595 -8.195 0.170 1.00 96.88 78 ILE A C 1
ATOM 639 O O . ILE A 1 78 ? -6.100 -8.789 1.125 1.00 96.88 78 ILE A O 1
ATOM 643 N N . PHE A 1 79 ? -6.577 -8.698 -1.066 1.00 97.44 79 PHE A N 1
ATOM 644 C CA . PHE A 1 79 ? -6.059 -10.035 -1.361 1.00 97.44 79 PHE A CA 1
ATOM 645 C C . PHE A 1 79 ? -5.476 -10.158 -2.771 1.00 97.44 79 PHE A C 1
ATOM 647 O O . PHE A 1 79 ? -5.864 -9.437 -3.690 1.00 97.44 79 PHE A O 1
ATOM 654 N N . ASN A 1 80 ? -4.580 -11.125 -2.940 1.00 97.06 80 ASN A N 1
ATOM 655 C CA . ASN A 1 80 ? -4.138 -11.665 -4.223 1.00 97.06 80 ASN A CA 1
ATOM 656 C C . ASN A 1 80 ? -3.818 -13.167 -4.066 1.00 97.06 80 ASN A C 1
ATOM 658 O O . ASN A 1 80 ? -4.096 -13.757 -3.025 1.00 97.06 80 ASN A O 1
ATOM 662 N N . ASP A 1 81 ? -3.224 -13.800 -5.079 1.00 97.38 81 ASP A N 1
ATOM 663 C CA . ASP A 1 81 ? -2.847 -15.223 -5.012 1.00 97.38 81 ASP A CA 1
ATOM 664 C C . ASP A 1 81 ? -1.744 -15.525 -3.973 1.00 97.38 81 ASP A C 1
ATOM 666 O O . ASP A 1 81 ? -1.482 -16.688 -3.674 1.00 97.38 81 ASP A O 1
ATOM 670 N N . ARG A 1 82 ? -1.077 -14.496 -3.426 1.00 97.25 82 ARG A N 1
ATOM 671 C CA . ARG A 1 82 ? 0.029 -14.622 -2.462 1.00 97.25 82 ARG A CA 1
ATOM 672 C C . ARG A 1 82 ? -0.425 -14.453 -1.007 1.00 97.25 82 ARG A C 1
ATOM 674 O O . ARG A 1 82 ? 0.302 -14.874 -0.112 1.00 97.25 82 ARG A O 1
ATOM 681 N N . GLY A 1 83 ? -1.586 -13.847 -0.751 1.00 97.94 83 GLY A N 1
ATOM 682 C CA . GLY A 1 83 ? -2.104 -13.654 0.605 1.00 97.94 83 GLY A CA 1
ATOM 683 C C . GLY A 1 83 ? -3.269 -12.671 0.704 1.00 97.94 83 GLY A C 1
ATOM 684 O O . GLY A 1 83 ? -3.722 -12.111 -0.295 1.00 97.94 83 GLY A O 1
ATOM 685 N N . GLU A 1 84 ? -3.744 -12.453 1.934 1.00 97.62 84 GLU A N 1
ATOM 686 C CA . GLU A 1 84 ? -4.804 -11.489 2.250 1.00 97.62 84 GLU A CA 1
ATOM 687 C C . GLU A 1 84 ? -4.583 -10.767 3.590 1.00 97.62 84 GLU A C 1
ATOM 689 O O . GLU A 1 84 ? -3.893 -11.275 4.474 1.00 97.62 84 GLU A O 1
ATOM 694 N N . VAL A 1 85 ? -5.196 -9.590 3.739 1.00 95.75 85 VAL A N 1
ATOM 695 C CA . VAL A 1 85 ? -5.266 -8.798 4.980 1.00 95.75 85 VAL A CA 1
ATOM 696 C C . VAL A 1 85 ? -6.651 -8.145 5.118 1.00 95.75 85 VAL A C 1
ATOM 698 O O . VAL A 1 85 ? -7.355 -7.964 4.117 1.00 95.75 85 VAL A O 1
ATOM 701 N N . ARG A 1 86 ? -7.052 -7.830 6.355 1.00 92.56 86 ARG A N 1
ATOM 702 C CA . ARG A 1 86 ? -8.298 -7.137 6.719 1.00 92.56 86 ARG A CA 1
ATOM 703 C C . ARG A 1 86 ? -8.004 -5.971 7.649 1.00 92.56 86 ARG A C 1
ATOM 705 O O . ARG A 1 86 ? -7.028 -6.103 8.423 1.00 92.56 86 ARG A O 1
#

Foldseek 3Di:
DPDVVDDPDDDDDDDPPDCPDPCCVVVVDDDDDDDDPLDDVPPPPPPVVSCVVDPDDDDDDPVVCVVVVHDPPDDDWDDDPVDIDD

Secondary structure (DSSP, 8-state):
---TTS-SS----PPTT-TTSGGGGT--SPP--PPPTT-BTTBTTT-HHHHHHS-------HHHHHTTT--TT----EEETTEEE-

Sequence (86 aa):
MNHPLIPPIPKYIESWESLNDPLAKKYPLQLIMPHYKLRAHSQFDNLPWLRELLTQTVSINTIDAESRGIHQGDTVRIFNDRGEVR